Protein AF-A0A438GS67-F1 (afdb_monomer_lite)

Sequence (113 aa):
MGIQVDLCQTDPGPALQHLFRKWYLAQKLEIKLANKILVDAVQELALSVKAVVQRLCLCGEDGNGSFPIVMVGGVLEANKRWDIGKEVISCIHKNFPGARPIRPKVSIVHTEF

Secondary structure (DSSP, 8-state):
--------S----HHHHHHHHHHHHHHHHHHHHHHHHHHHHHHHHHHHHHHHHHHTTTT-TTS---EEEE--SGGGSPBTTB-HHHHHHHHHHTT-TTEEEE-----------

InterPro domains:
  IPR043129 ATPase, nucleotide binding domain [SSF53067] (32-107)
  IPR052519 Eukaryotic-type N-acetylglucosamine Kinase [PTHR43190] (33-107)

Organism: Vitis vinifera (NCBI:txid29760)

Foldseek 3Di:
DDPPDPPPPDDPPPVVVVVVVVVVVVVVVVVVVVVVVLLVVLLVVLVVVVVVCVVVVCCPPVLAHADEDEDDDPLCDDDPVDRSVVSSVVSNCVRHVNYHYDYDDDDPDPDDD

Structure (mmCIF, N/CA/C/O backbone):
data_AF-A0A438GS67-F1
#
_entry.id   AF-A0A438GS67-F1
#
loop_
_atom_site.group_PDB
_atom_site.id
_atom_site.type_symbol
_atom_site.label_atom_id
_atom_site.label_alt_id
_atom_site.label_comp_id
_atom_site.label_asym_id
_atom_site.label_entity_id
_atom_site.label_seq_id
_atom_site.pdbx_PDB_ins_code
_atom_site.Cartn_x
_atom_site.Cartn_y
_atom_site.Cartn_z
_atom_site.occupancy
_atom_site.B_iso_or_equiv
_atom_site.auth_seq_id
_atom_site.auth_comp_id
_atom_site.auth_asym_id
_atom_site.auth_atom_id
_atom_site.pdbx_PDB_model_num
ATOM 1 N N . MET A 1 1 ? 17.477 -24.416 -18.585 1.00 35.97 1 MET A N 1
ATOM 2 C CA . MET A 1 1 ? 18.518 -24.380 -19.633 1.00 35.97 1 MET A CA 1
ATOM 3 C C . MET A 1 1 ? 18.821 -22.925 -19.934 1.00 35.97 1 MET A C 1
ATOM 5 O O . MET A 1 1 ? 17.995 -22.258 -20.540 1.00 35.97 1 MET A O 1
ATOM 9 N N . GLY A 1 2 ? 19.922 -22.407 -19.389 1.00 38.59 2 GLY A N 1
ATOM 10 C CA . GLY A 1 2 ? 20.414 -21.070 -19.713 1.00 38.59 2 GLY A CA 1
ATOM 11 C C . GLY A 1 2 ? 21.236 -21.144 -20.992 1.00 38.59 2 GLY A C 1
ATOM 12 O O . GLY A 1 2 ? 22.029 -22.068 -21.150 1.00 38.59 2 GLY A O 1
ATOM 13 N N . ILE A 1 3 ? 21.022 -20.208 -21.911 1.00 42.91 3 ILE A N 1
ATOM 14 C CA . ILE A 1 3 ? 21.878 -20.074 -23.087 1.00 42.91 3 ILE A CA 1
ATOM 15 C C . ILE A 1 3 ? 23.147 -19.372 -22.610 1.00 42.91 3 ILE A C 1
ATOM 17 O O . ILE A 1 3 ? 23.153 -18.168 -22.364 1.00 42.91 3 ILE A O 1
ATOM 21 N N . GLN A 1 4 ? 24.204 -20.153 -22.416 1.00 46.50 4 GLN A N 1
ATOM 22 C CA . GLN A 1 4 ? 25.550 -19.644 -22.218 1.00 46.50 4 GLN A CA 1
ATOM 23 C C . GL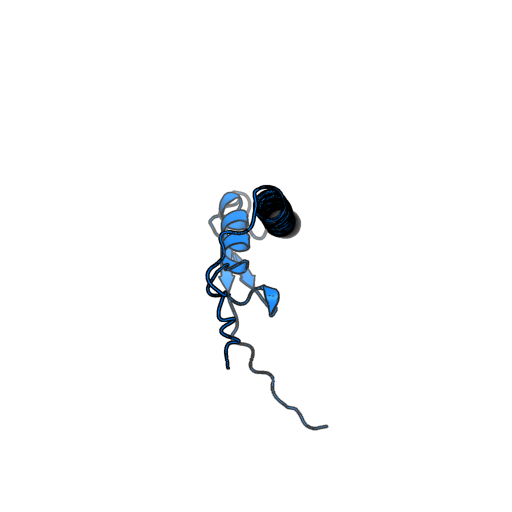N A 1 4 ? 26.086 -19.298 -23.606 1.00 46.50 4 GLN A C 1
ATOM 25 O O . GLN A 1 4 ? 26.447 -20.178 -24.382 1.00 46.50 4 GLN A O 1
ATOM 30 N N . VAL A 1 5 ? 26.025 -18.015 -23.957 1.00 52.16 5 VAL A N 1
ATOM 31 C CA . VAL A 1 5 ? 26.662 -17.507 -25.172 1.00 52.16 5 VAL A CA 1
ATOM 32 C C . VAL A 1 5 ? 28.150 -17.423 -24.858 1.00 52.16 5 VAL A C 1
ATOM 34 O O . VAL A 1 5 ? 28.564 -16.592 -24.051 1.00 52.16 5 VAL A O 1
ATOM 37 N N . ASP A 1 6 ? 28.930 -18.332 -25.432 1.00 49.72 6 ASP A N 1
ATOM 38 C CA . ASP A 1 6 ? 30.387 -18.292 -25.367 1.00 49.72 6 ASP A CA 1
ATOM 39 C C . ASP A 1 6 ? 30.849 -17.072 -26.181 1.00 49.72 6 ASP A C 1
ATOM 41 O O . ASP A 1 6 ? 30.799 -17.059 -27.414 1.00 49.72 6 ASP A O 1
ATOM 45 N N . LEU A 1 7 ? 31.156 -15.973 -25.489 1.00 54.84 7 LEU A N 1
ATOM 46 C CA . LEU A 1 7 ? 31.646 -14.747 -26.110 1.00 54.84 7 LEU A CA 1
ATOM 47 C C . LEU A 1 7 ? 33.082 -15.002 -26.564 1.00 54.84 7 LEU A C 1
ATOM 49 O O . LEU A 1 7 ? 34.021 -14.883 -25.777 1.00 54.84 7 LEU A O 1
ATOM 53 N N . CYS A 1 8 ? 33.240 -15.352 -27.844 1.00 48.03 8 CYS A N 1
ATOM 54 C CA . CYS A 1 8 ? 34.533 -15.374 -28.515 1.00 48.03 8 CYS A CA 1
ATOM 55 C C . CYS A 1 8 ? 35.343 -14.122 -28.155 1.00 48.03 8 CYS A C 1
ATOM 57 O O . CYS A 1 8 ? 34.876 -12.988 -28.275 1.00 48.03 8 CYS A O 1
ATOM 59 N N . GLN A 1 9 ? 36.571 -14.386 -27.719 1.00 57.34 9 GLN A N 1
ATOM 60 C CA . GLN A 1 9 ? 37.608 -13.473 -27.256 1.00 57.34 9 GLN A CA 1
ATOM 61 C C . GLN A 1 9 ? 37.980 -12.406 -28.299 1.00 57.34 9 GLN A C 1
ATOM 63 O O . GLN A 1 9 ? 39.029 -12.469 -28.935 1.00 57.34 9 GLN A O 1
ATOM 68 N N . THR A 1 10 ? 37.141 -11.389 -28.450 1.00 59.47 10 THR A N 1
ATOM 69 C CA . THR A 1 10 ? 37.500 -10.151 -29.146 1.00 59.47 10 THR A CA 1
ATOM 70 C C . THR A 1 10 ? 36.826 -9.003 -28.427 1.00 59.47 10 THR A C 1
ATOM 72 O O . THR A 1 10 ? 35.602 -8.973 -28.314 1.00 59.47 10 THR A O 1
ATOM 75 N N . ASP A 1 11 ? 37.641 -8.085 -27.909 1.00 63.81 11 ASP A N 1
ATOM 76 C CA . ASP A 1 11 ? 37.170 -6.864 -27.269 1.00 63.81 11 ASP A CA 1
ATOM 77 C C . ASP A 1 11 ? 36.289 -6.115 -28.285 1.00 63.81 11 ASP A C 1
ATOM 79 O O . ASP A 1 11 ? 36.777 -5.773 -29.372 1.00 63.81 11 ASP A O 1
ATOM 83 N N . PRO A 1 12 ? 34.976 -5.944 -28.035 1.00 66.62 12 PRO A N 1
ATOM 84 C CA . PRO A 1 12 ? 34.112 -5.260 -28.980 1.00 66.62 12 PRO A CA 1
ATOM 85 C C . PRO A 1 12 ? 34.695 -3.870 -29.222 1.00 66.62 12 PRO A C 1
ATOM 87 O O . PRO A 1 12 ? 34.941 -3.126 -28.277 1.00 66.62 12 PRO A O 1
ATOM 90 N N . GLY A 1 13 ? 34.942 -3.517 -30.486 1.00 79.75 13 GLY A N 1
ATOM 91 C CA . GLY A 1 13 ? 35.516 -2.215 -30.819 1.00 79.75 13 GLY A CA 1
ATOM 92 C C . GLY A 1 13 ? 34.695 -1.055 -30.221 1.00 79.75 13 GLY A C 1
ATOM 93 O O . GLY A 1 13 ? 33.508 -1.229 -29.917 1.00 79.75 13 GLY A O 1
ATOM 94 N N . PRO A 1 14 ? 35.270 0.156 -30.096 1.00 82.88 14 PRO A N 1
ATOM 95 C CA . PRO A 1 14 ? 34.659 1.280 -29.372 1.00 82.88 14 PRO A CA 1
ATOM 96 C C . PRO A 1 14 ? 33.211 1.597 -29.790 1.00 82.88 14 PRO A C 1
ATOM 98 O O . PRO A 1 14 ? 32.384 2.001 -28.973 1.00 82.88 14 PRO A O 1
ATOM 101 N N . ALA A 1 15 ? 32.880 1.365 -31.065 1.00 82.50 15 ALA A N 1
ATOM 102 C CA . ALA A 1 15 ? 31.537 1.542 -31.608 1.00 82.50 15 ALA A CA 1
ATOM 103 C C . ALA A 1 15 ? 30.507 0.550 -31.028 1.00 82.50 15 ALA A C 1
ATOM 105 O O . ALA A 1 15 ? 29.399 0.956 -30.675 1.00 82.50 15 ALA A O 1
ATOM 106 N N . LEU A 1 16 ? 30.865 -0.730 -30.883 1.00 81.31 16 LEU A N 1
ATOM 107 C 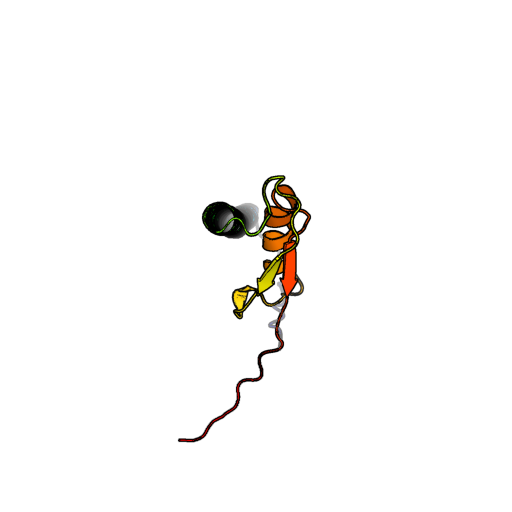CA . LEU A 1 16 ? 29.996 -1.755 -30.294 1.00 81.31 16 LEU A CA 1
ATOM 108 C C . LEU A 1 16 ? 29.810 -1.517 -28.793 1.00 81.31 16 LEU A C 1
ATOM 110 O O . LEU A 1 16 ? 28.680 -1.571 -28.310 1.00 81.31 16 LEU A O 1
ATOM 114 N N . GLN A 1 17 ? 30.876 -1.159 -28.068 1.00 82.25 17 GLN A N 1
ATOM 115 C CA . GLN A 1 17 ? 30.774 -0.793 -26.648 1.00 82.25 17 GLN A CA 1
ATOM 116 C C . GLN A 1 17 ? 29.834 0.402 -26.429 1.00 82.25 17 GLN A C 1
ATOM 118 O O . GLN A 1 17 ? 29.011 0.395 -25.509 1.00 82.25 17 GLN A O 1
ATOM 123 N N . HIS A 1 18 ? 29.899 1.412 -27.302 1.00 86.31 18 HIS A N 1
ATOM 124 C CA . HIS A 1 18 ? 29.004 2.571 -27.247 1.00 86.31 18 HIS A CA 1
ATOM 125 C C . HIS A 1 18 ? 27.537 2.196 -27.474 1.00 86.31 18 HIS A C 1
ATOM 127 O O . HIS A 1 18 ? 26.657 2.677 -26.755 1.00 86.31 18 HIS A O 1
ATOM 133 N N . LEU A 1 19 ? 27.262 1.314 -28.439 1.00 89.62 19 LEU A N 1
ATOM 134 C CA . LEU A 1 19 ? 25.910 0.822 -28.711 1.00 89.62 19 LEU A CA 1
ATOM 135 C C . LEU A 1 19 ? 25.361 -0.012 -27.548 1.00 89.62 19 LEU A C 1
ATOM 137 O O . LEU A 1 19 ? 24.238 0.241 -27.111 1.00 89.62 19 LEU A O 1
ATOM 141 N N . PHE A 1 20 ? 26.159 -0.920 -26.980 1.00 88.56 20 PHE A N 1
ATOM 142 C CA . PHE A 1 20 ? 25.770 -1.678 -25.785 1.00 88.56 20 PHE A CA 1
ATOM 143 C C . PHE A 1 20 ? 25.476 -0.762 -24.599 1.00 88.56 20 PHE A C 1
ATOM 145 O O . PHE A 1 20 ? 24.461 -0.931 -23.921 1.00 88.56 20 PHE A O 1
ATOM 152 N N . ARG A 1 21 ? 26.315 0.255 -24.371 1.00 88.81 21 ARG A N 1
ATOM 153 C CA . ARG A 1 21 ? 26.094 1.233 -23.301 1.00 88.81 21 ARG A CA 1
ATOM 154 C C . ARG A 1 21 ? 24.804 2.020 -23.516 1.00 88.81 21 ARG A C 1
ATOM 156 O O . ARG A 1 21 ? 24.047 2.200 -22.565 1.00 88.81 21 ARG A O 1
ATOM 163 N N . LYS A 1 22 ? 24.527 2.466 -24.745 1.00 91.62 22 LYS A N 1
ATOM 164 C CA . LYS A 1 22 ? 23.265 3.141 -25.086 1.00 91.62 22 LYS A CA 1
ATOM 165 C C . LYS A 1 22 ? 22.055 2.236 -24.863 1.00 91.62 22 LYS A C 1
ATOM 167 O O . LYS A 1 22 ? 21.099 2.674 -24.229 1.00 91.62 22 LYS A O 1
ATOM 172 N N . TRP A 1 23 ? 22.112 0.990 -25.326 1.00 90.50 23 TRP A N 1
ATOM 173 C CA . TRP A 1 23 ? 21.032 0.019 -25.155 1.00 90.50 23 TRP A CA 1
ATOM 174 C C . TRP A 1 23 ? 20.768 -0.288 -23.673 1.00 90.50 23 TRP A C 1
ATOM 176 O O . TRP A 1 23 ? 19.632 -0.193 -23.216 1.00 90.50 23 TRP A O 1
ATOM 186 N N . TYR A 1 24 ? 21.821 -0.532 -22.888 1.00 88.81 24 TYR A N 1
ATOM 187 C CA . TYR A 1 24 ? 21.712 -0.759 -21.445 1.00 88.81 24 TYR A CA 1
ATOM 188 C C . TYR A 1 24 ? 21.115 0.450 -20.711 1.00 88.81 24 TYR A C 1
ATOM 190 O O . TYR A 1 24 ? 20.272 0.296 -19.827 1.00 88.81 24 TYR A O 1
ATOM 198 N N . LEU A 1 25 ? 21.529 1.669 -21.072 1.00 89.88 25 LEU A N 1
ATOM 199 C CA . LEU A 1 25 ? 20.972 2.893 -20.492 1.00 89.88 25 LEU A CA 1
ATOM 200 C C . LEU A 1 25 ? 19.491 3.075 -20.843 1.00 89.88 25 LEU A C 1
ATOM 202 O O . LEU A 1 25 ? 18.723 3.466 -19.964 1.00 89.88 25 LEU A O 1
ATOM 206 N N . ALA A 1 26 ? 19.091 2.766 -22.079 1.00 86.12 26 ALA A N 1
ATOM 207 C CA . ALA A 1 26 ? 17.694 2.805 -22.505 1.00 86.12 26 ALA A CA 1
ATOM 208 C C . ALA A 1 26 ? 16.844 1.791 -21.720 1.00 86.12 26 ALA A C 1
ATOM 210 O O . ALA A 1 26 ? 15.859 2.176 -21.096 1.00 86.12 26 ALA A O 1
ATOM 211 N N . GLN A 1 27 ? 17.292 0.538 -21.615 1.00 87.38 27 GLN A N 1
ATOM 212 C CA . GLN A 1 27 ? 16.613 -0.490 -20.818 1.00 87.38 27 GLN A CA 1
ATOM 213 C C . GLN A 1 27 ? 16.518 -0.096 -19.332 1.00 87.38 27 GLN A C 1
ATOM 215 O O . GLN A 1 27 ? 15.492 -0.273 -18.672 1.00 87.38 27 GLN A O 1
ATOM 220 N N . LYS A 1 28 ? 17.585 0.494 -18.779 1.00 87.88 28 LYS A N 1
ATOM 221 C CA . LYS A 1 28 ? 17.593 0.985 -17.395 1.00 87.88 28 LYS A CA 1
ATOM 222 C C . LYS A 1 28 ? 16.619 2.148 -17.186 1.00 87.88 28 LYS A C 1
ATOM 224 O O . LYS A 1 28 ? 16.098 2.300 -16.080 1.00 87.88 28 LYS A O 1
ATOM 229 N N . LEU A 1 29 ? 16.384 2.973 -18.205 1.00 90.44 29 LEU A N 1
ATOM 230 C CA . LEU A 1 29 ? 15.403 4.055 -18.157 1.00 90.44 29 LEU A CA 1
ATOM 231 C C . LEU A 1 29 ? 13.969 3.511 -18.118 1.00 90.44 29 LEU A C 1
ATOM 233 O O . LEU A 1 29 ? 13.178 3.988 -17.306 1.00 90.44 29 LEU A O 1
ATOM 237 N N . GLU A 1 30 ? 13.657 2.482 -18.908 1.00 86.81 30 GLU A N 1
ATOM 238 C CA . GLU A 1 30 ? 12.332 1.841 -18.913 1.00 86.81 30 GLU A CA 1
ATOM 239 C C . GLU A 1 30 ? 11.971 1.265 -17.539 1.00 86.81 30 GLU A C 1
ATOM 241 O O . GLU A 1 30 ? 10.886 1.523 -17.019 1.00 86.81 30 GLU A O 1
ATOM 246 N N . ILE A 1 31 ? 12.914 0.573 -16.891 1.00 86.88 31 ILE A N 1
ATOM 247 C CA . ILE A 1 31 ? 12.712 0.028 -15.538 1.00 86.88 31 ILE A CA 1
ATOM 248 C C . ILE A 1 31 ? 12.437 1.152 -14.528 1.00 86.88 31 ILE A C 1
ATOM 250 O O . ILE A 1 31 ? 11.571 1.020 -13.663 1.00 86.88 31 ILE A O 1
ATOM 254 N N . LYS A 1 32 ? 13.155 2.278 -14.630 1.00 88.81 32 LYS A N 1
ATOM 255 C CA . LYS A 1 32 ? 12.921 3.437 -13.754 1.00 88.81 32 LYS A CA 1
ATOM 256 C C . LYS A 1 32 ? 11.531 4.032 -13.961 1.00 88.81 32 LYS A C 1
ATOM 258 O O . LYS A 1 32 ? 10.891 4.395 -12.976 1.00 88.81 32 LYS A O 1
ATOM 263 N N . LEU A 1 33 ? 11.076 4.132 -15.209 1.00 93.25 33 LEU A N 1
ATOM 264 C CA . LEU A 1 33 ? 9.750 4.653 -15.527 1.00 93.25 33 LEU A CA 1
ATOM 265 C C . LEU A 1 33 ? 8.649 3.735 -14.986 1.00 93.25 33 LEU A C 1
ATOM 267 O O . LEU A 1 33 ? 7.732 4.219 -14.330 1.00 93.25 33 LEU A O 1
ATOM 271 N N . ALA A 1 34 ? 8.781 2.422 -15.180 1.00 88.94 34 ALA A N 1
ATOM 272 C CA . ALA A 1 34 ? 7.841 1.443 -14.640 1.00 88.94 34 ALA A CA 1
ATOM 273 C C . ALA A 1 34 ? 7.751 1.518 -13.106 1.00 88.94 34 ALA A C 1
ATOM 275 O O . ALA A 1 34 ? 6.655 1.543 -12.550 1.00 88.94 34 ALA A O 1
ATOM 276 N N . ASN A 1 35 ? 8.893 1.640 -12.419 1.00 87.12 35 ASN A N 1
ATOM 277 C CA . ASN A 1 35 ? 8.914 1.821 -10.965 1.00 87.12 35 ASN A CA 1
ATOM 278 C C . ASN A 1 35 ? 8.220 3.117 -10.536 1.00 87.12 35 ASN A C 1
ATOM 280 O O . ASN A 1 35 ? 7.517 3.122 -9.530 1.00 87.12 35 ASN A O 1
ATOM 284 N N . LYS A 1 36 ? 8.398 4.207 -11.291 1.00 91.75 36 LYS A N 1
ATOM 285 C CA . LYS A 1 36 ? 7.716 5.472 -11.008 1.00 91.75 36 LYS A CA 1
ATOM 286 C C . LYS A 1 36 ? 6.199 5.324 -11.137 1.00 91.75 36 LYS A C 1
ATOM 288 O O . LYS A 1 36 ? 5.494 5.670 -10.202 1.00 91.75 36 LYS A O 1
ATOM 293 N N . ILE A 1 37 ? 5.721 4.734 -12.234 1.00 91.94 37 ILE A N 1
ATOM 294 C CA . ILE A 1 37 ? 4.289 4.469 -12.452 1.00 91.94 37 ILE A CA 1
ATOM 295 C C . ILE A 1 37 ? 3.715 3.631 -11.305 1.00 91.94 37 ILE A C 1
ATOM 297 O O . ILE A 1 37 ? 2.634 3.921 -10.803 1.00 91.94 37 ILE A O 1
ATOM 301 N N . LEU A 1 38 ? 4.452 2.610 -10.859 1.00 88.44 38 LEU A N 1
ATOM 302 C CA . LEU A 1 38 ? 4.029 1.767 -9.746 1.00 88.44 38 LEU A CA 1
ATOM 303 C C . LEU A 1 38 ? 3.914 2.553 -8.430 1.00 88.44 38 LEU A C 1
ATOM 305 O O . LEU A 1 38 ? 2.946 2.370 -7.696 1.00 88.44 38 LEU A O 1
ATOM 309 N N . VAL A 1 39 ? 4.883 3.422 -8.130 1.00 89.94 39 VAL A N 1
ATOM 310 C CA . VAL A 1 39 ? 4.857 4.280 -6.934 1.00 89.94 39 VAL A CA 1
ATOM 311 C C . VAL A 1 39 ? 3.698 5.272 -6.997 1.00 89.94 39 VAL A C 1
ATOM 313 O O . VAL A 1 39 ? 2.978 5.415 -6.008 1.00 89.94 39 VAL A O 1
ATOM 316 N N . ASP A 1 40 ? 3.490 5.910 -8.147 1.00 94.12 40 ASP A N 1
ATOM 317 C CA . ASP A 1 40 ? 2.402 6.868 -8.355 1.00 94.12 40 ASP A CA 1
ATOM 318 C C . ASP A 1 40 ? 1.039 6.171 -8.159 1.00 94.12 40 ASP A C 1
ATOM 320 O O . ASP A 1 40 ? 0.206 6.640 -7.382 1.00 94.12 40 ASP A O 1
ATOM 324 N N . ALA A 1 41 ? 0.858 4.970 -8.722 1.00 92.56 41 ALA A N 1
ATOM 325 C CA . ALA A 1 41 ? -0.353 4.167 -8.536 1.00 92.56 41 ALA A CA 1
ATOM 326 C C . ALA A 1 41 ? -0.614 3.795 -7.062 1.00 92.56 41 ALA A C 1
ATOM 328 O O . ALA A 1 41 ? -1.756 3.818 -6.598 1.00 92.56 41 ALA A O 1
ATOM 329 N N . VAL A 1 42 ? 0.433 3.475 -6.292 1.00 92.38 42 VAL A N 1
ATOM 330 C CA . VAL A 1 42 ? 0.301 3.207 -4.848 1.00 92.38 42 VAL A CA 1
ATOM 331 C C . VAL A 1 42 ? -0.151 4.457 -4.088 1.00 92.38 42 VAL A C 1
ATOM 333 O O . VAL A 1 42 ? -0.978 4.358 -3.175 1.00 92.38 42 VAL A O 1
ATOM 336 N N . GLN A 1 43 ? 0.365 5.631 -4.452 1.00 94.19 43 GLN A N 1
ATOM 337 C CA . GLN A 1 43 ? -0.036 6.895 -3.833 1.00 94.19 43 GLN A CA 1
ATOM 338 C C . GLN A 1 43 ? -1.497 7.237 -4.148 1.00 94.19 43 GLN A C 1
ATOM 340 O O . GLN A 1 43 ? -2.252 7.571 -3.232 1.00 94.19 43 GLN A O 1
ATOM 345 N N . GLU A 1 44 ? -1.921 7.089 -5.403 1.00 95.69 44 GLU A N 1
ATOM 346 C CA . GLU A 1 44 ? -3.312 7.309 -5.823 1.00 95.69 44 GLU A CA 1
ATOM 347 C C . GLU A 1 44 ? -4.289 6.357 -5.119 1.00 95.69 44 GLU A C 1
ATOM 349 O O . GLU A 1 44 ? -5.355 6.774 -4.645 1.00 95.69 44 GLU A O 1
ATOM 354 N N . LEU A 1 45 ? -3.908 5.086 -4.961 1.00 93.44 45 LEU A N 1
ATOM 355 C CA . LEU A 1 45 ? -4.697 4.120 -4.201 1.00 93.44 45 LEU A CA 1
ATOM 356 C C . LEU A 1 45 ? -4.824 4.532 -2.727 1.00 93.44 45 LEU A C 1
ATOM 358 O O . LEU A 1 45 ? -5.920 4.491 -2.168 1.00 93.44 45 LEU A O 1
ATOM 362 N N . ALA A 1 46 ? -3.734 4.972 -2.093 1.00 93.31 46 ALA A N 1
ATOM 363 C CA . ALA A 1 46 ? -3.767 5.427 -0.704 1.00 93.31 46 ALA A CA 1
ATOM 364 C C . ALA A 1 46 ? -4.655 6.673 -0.515 1.00 93.31 46 ALA A C 1
ATOM 366 O O . ALA A 1 46 ? -5.381 6.765 0.479 1.00 93.31 46 ALA A O 1
ATOM 367 N N . LEU A 1 47 ? -4.652 7.604 -1.476 1.00 95.62 47 LEU A N 1
ATOM 368 C CA . LEU A 1 47 ? -5.565 8.753 -1.485 1.00 95.62 47 LEU A CA 1
ATOM 369 C C . LEU A 1 47 ? -7.029 8.318 -1.631 1.00 95.62 47 LEU A C 1
ATOM 371 O O . LEU A 1 47 ? -7.899 8.837 -0.930 1.00 95.62 47 LEU A O 1
ATOM 375 N N . SER A 1 48 ? -7.293 7.321 -2.475 1.00 96.50 48 SER A N 1
ATOM 376 C CA . SER A 1 48 ? -8.633 6.744 -2.635 1.00 96.50 48 SER A CA 1
ATOM 377 C C . SER A 1 48 ? -9.130 6.109 -1.331 1.00 96.50 48 SER A C 1
ATOM 379 O O . SER A 1 48 ? -10.252 6.372 -0.896 1.00 96.50 48 SER A O 1
ATOM 381 N N . VAL A 1 49 ? -8.274 5.345 -0.642 1.00 94.75 49 VAL A N 1
ATOM 382 C CA . VAL A 1 49 ? -8.584 4.783 0.685 1.00 94.75 49 VAL A CA 1
ATOM 383 C C . VAL A 1 49 ? -8.856 5.892 1.700 1.00 94.75 49 VAL A C 1
ATOM 385 O O . VAL A 1 49 ? -9.834 5.812 2.442 1.00 94.75 49 VAL A O 1
ATOM 388 N N . LYS A 1 50 ? -8.039 6.953 1.711 1.00 94.19 50 LYS A N 1
ATOM 389 C CA . LYS A 1 50 ? -8.231 8.109 2.597 1.00 94.19 50 LYS A CA 1
ATOM 390 C C . LYS A 1 50 ? -9.607 8.740 2.431 1.00 94.19 50 LYS A C 1
ATOM 392 O O . LYS A 1 50 ? -10.278 8.972 3.435 1.00 94.19 50 LYS A O 1
ATOM 397 N N . ALA A 1 51 ? -10.039 8.960 1.193 1.00 96.06 51 ALA A N 1
ATOM 398 C CA . ALA A 1 51 ? -11.353 9.526 0.915 1.00 96.06 51 ALA A CA 1
ATOM 399 C C . ALA A 1 51 ? -12.484 8.653 1.486 1.00 96.06 51 ALA A C 1
ATOM 401 O O . ALA A 1 51 ? -13.392 9.173 2.132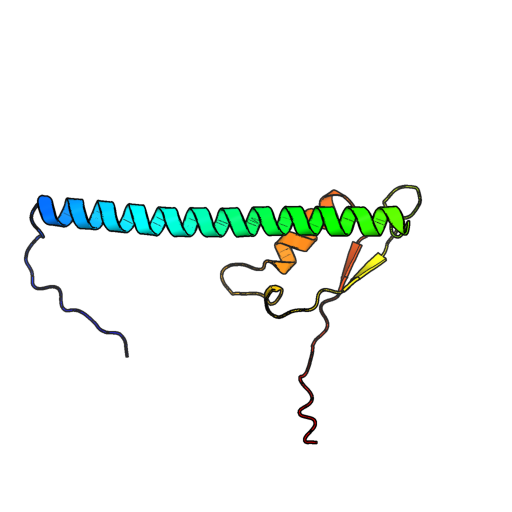 1.00 96.06 51 ALA A O 1
ATOM 402 N N . VAL A 1 52 ? -12.409 7.328 1.314 1.00 96.38 52 VAL A N 1
ATOM 403 C CA . VAL A 1 52 ? -13.416 6.387 1.839 1.00 96.38 52 VAL A CA 1
ATOM 404 C C . VAL A 1 52 ? -13.428 6.369 3.369 1.00 96.38 52 VAL A C 1
ATOM 406 O O . VAL A 1 52 ? -14.494 6.492 3.972 1.00 96.38 52 VAL A O 1
ATOM 409 N N . VAL A 1 53 ? -12.256 6.262 4.000 1.00 95.44 53 VAL A N 1
ATOM 410 C CA . VAL A 1 53 ? -12.112 6.237 5.467 1.00 95.44 53 VAL A CA 1
ATOM 411 C C . VAL A 1 53 ? -12.701 7.494 6.097 1.00 95.44 53 VAL A C 1
ATOM 413 O O . VAL A 1 53 ? -13.456 7.392 7.062 1.00 95.44 53 VAL A O 1
ATOM 416 N N . GLN A 1 54 ? -12.408 8.664 5.524 1.00 93.12 54 GLN A N 1
ATOM 417 C CA . GLN A 1 54 ? -12.949 9.939 5.992 1.00 93.12 54 GLN A CA 1
ATOM 418 C C . GLN A 1 54 ? -14.455 10.040 5.742 1.00 93.12 54 GLN A C 1
ATOM 420 O O . GLN A 1 54 ? -15.199 10.438 6.632 1.00 93.12 54 GLN A O 1
ATOM 425 N N . ARG A 1 55 ? -14.930 9.638 4.556 1.00 95.12 55 ARG A N 1
ATOM 426 C CA . ARG A 1 55 ? -16.353 9.723 4.195 1.00 95.12 55 ARG A CA 1
ATOM 427 C C . ARG A 1 55 ? -17.249 8.858 5.082 1.00 95.12 55 ARG A C 1
ATOM 429 O O . ARG A 1 55 ? -18.411 9.219 5.286 1.00 95.12 55 ARG A O 1
ATOM 436 N N . LEU A 1 56 ? -16.718 7.728 5.543 1.00 95.00 56 LEU A N 1
ATOM 437 C CA . LEU A 1 56 ? -17.391 6.757 6.405 1.00 95.00 56 LEU A CA 1
ATOM 438 C C . LEU A 1 56 ? -17.030 6.919 7.893 1.00 95.00 56 LEU A C 1
ATOM 440 O O . LEU A 1 56 ? -17.492 6.126 8.707 1.00 95.00 56 LEU A O 1
ATOM 444 N N . CYS A 1 57 ? -16.205 7.910 8.248 1.00 93.50 57 CYS A N 1
ATOM 445 C CA . CYS A 1 57 ? -15.713 8.148 9.609 1.00 93.50 57 CYS A CA 1
ATOM 446 C C . CYS A 1 57 ? -15.094 6.904 10.286 1.00 93.50 57 CYS A C 1
ATOM 448 O O . CYS A 1 57 ? -15.199 6.733 11.500 1.00 93.50 57 CYS A O 1
ATOM 450 N N . LEU A 1 58 ? -14.423 6.030 9.521 1.00 94.38 58 LEU A N 1
ATOM 451 C CA . LEU A 1 58 ? -13.867 4.768 10.045 1.00 94.38 58 LEU A CA 1
ATOM 452 C C . LEU A 1 58 ? -12.701 4.986 11.019 1.00 94.38 58 LEU A C 1
ATOM 454 O O . LEU A 1 58 ? -12.422 4.134 11.857 1.00 94.38 58 LEU A O 1
ATOM 458 N N . CYS A 1 59 ? -12.013 6.121 10.908 1.00 92.38 59 CYS A N 1
ATOM 459 C CA . CYS A 1 59 ? -10.887 6.491 11.761 1.00 92.38 59 CYS A CA 1
ATOM 460 C C . CYS A 1 59 ? -11.298 7.273 13.020 1.00 92.38 59 CYS A C 1
ATOM 462 O O . CYS A 1 59 ? -10.424 7.804 13.696 1.00 92.38 59 CYS A O 1
ATOM 464 N N . GLY A 1 60 ? -12.593 7.377 13.336 1.00 90.00 60 GLY A N 1
ATOM 465 C CA . GLY A 1 60 ? -13.070 8.215 14.441 1.00 90.00 60 GLY A CA 1
ATOM 466 C C . GLY A 1 60 ? -12.869 9.716 14.197 1.00 90.00 60 GLY A C 1
ATOM 467 O O . GLY A 1 60 ? -12.350 10.133 13.160 1.00 90.00 60 GLY A O 1
ATOM 468 N N . GLU A 1 61 ? -13.306 10.530 15.157 1.00 86.06 61 GLU A N 1
ATOM 469 C CA . GLU A 1 61 ? -13.260 11.999 15.069 1.00 86.06 61 GLU A CA 1
ATOM 470 C C . GLU A 1 61 ? -11.829 12.556 15.106 1.00 86.06 61 GLU A C 1
ATOM 472 O O . GLU A 1 61 ? -11.542 13.570 14.473 1.00 86.06 61 GLU A O 1
ATOM 477 N N . ASP A 1 62 ? -10.921 11.875 15.810 1.00 86.31 62 ASP A N 1
ATOM 478 C CA . ASP A 1 62 ? -9.520 12.270 15.987 1.00 86.31 62 ASP A CA 1
ATOM 479 C C . ASP A 1 62 ? -8.566 11.654 14.944 1.00 86.31 62 ASP A C 1
ATOM 481 O O 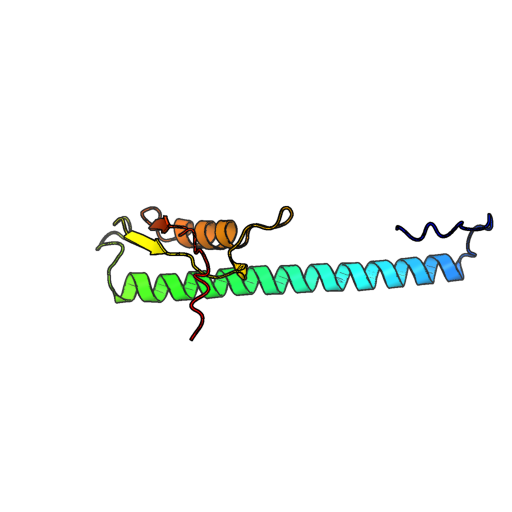. ASP A 1 62 ? -7.375 11.968 14.928 1.00 86.31 62 ASP A O 1
ATOM 485 N N . GLY A 1 63 ? -9.071 10.778 14.067 1.00 84.38 63 GLY A N 1
ATOM 486 C CA . GLY A 1 63 ? -8.284 10.087 13.043 1.00 84.38 63 GLY A CA 1
ATOM 487 C C . GLY A 1 63 ? -7.474 8.881 13.538 1.00 84.38 63 GLY A C 1
ATOM 488 O O . GLY A 1 63 ? -6.821 8.221 12.722 1.00 84.38 63 GLY A O 1
ATOM 489 N N . ASN A 1 64 ? -7.526 8.553 14.833 1.00 87.94 64 ASN A N 1
ATOM 490 C CA . ASN A 1 64 ? -6.764 7.452 15.438 1.00 87.94 64 ASN A CA 1
ATOM 491 C C . ASN A 1 64 ? -7.587 6.181 15.671 1.00 87.94 64 ASN A C 1
ATOM 493 O O . ASN A 1 64 ? -7.046 5.160 16.111 1.00 87.94 64 ASN A O 1
ATOM 497 N N . GLY A 1 65 ? -8.880 6.219 15.358 1.00 93.06 65 GLY A N 1
ATOM 498 C CA . GLY A 1 65 ? -9.774 5.075 15.423 1.00 93.06 65 GLY A CA 1
ATOM 499 C C . GLY A 1 65 ? -9.225 3.882 14.644 1.00 93.06 65 GLY A C 1
ATOM 500 O O . GLY A 1 65 ? -8.644 4.013 13.563 1.00 93.06 65 GLY A O 1
ATOM 501 N N . SER A 1 66 ? -9.397 2.694 15.219 1.00 95.19 66 SER A N 1
ATOM 502 C CA . SER A 1 66 ? -8.922 1.466 14.599 1.00 95.19 66 SER A CA 1
ATOM 503 C C . SER A 1 66 ? -9.972 0.878 13.668 1.00 95.19 66 SER A C 1
ATOM 505 O O . SER A 1 66 ? -11.128 0.724 14.050 1.00 95.19 66 SER A O 1
ATOM 507 N N . PHE A 1 67 ? -9.551 0.495 12.465 1.00 95.12 67 PHE A N 1
ATOM 508 C CA . PHE A 1 67 ? -10.430 -0.107 11.467 1.00 95.12 67 PHE A CA 1
ATOM 509 C C . PHE A 1 67 ? -9.678 -1.135 10.614 1.00 95.12 67 PHE A C 1
ATOM 511 O O . PHE A 1 67 ? -8.468 -0.996 10.399 1.00 95.12 67 PHE A O 1
ATOM 518 N N . PRO A 1 68 ? -10.360 -2.185 10.127 1.00 94.69 68 PRO A N 1
ATOM 519 C CA . PRO A 1 68 ? -9.746 -3.176 9.257 1.00 94.69 68 PRO A CA 1
ATOM 520 C C . PRO A 1 68 ? -9.599 -2.654 7.822 1.00 94.69 68 PRO A C 1
ATOM 522 O O . PRO A 1 68 ? -10.486 -1.987 7.295 1.00 94.69 68 PRO A O 1
ATOM 525 N N . ILE A 1 69 ? -8.504 -3.030 7.161 1.00 93.38 69 ILE A N 1
ATOM 526 C CA . ILE A 1 69 ? -8.313 -2.870 5.715 1.00 93.38 69 ILE A CA 1
ATOM 527 C C . ILE A 1 69 ? -8.047 -4.244 5.128 1.00 93.38 69 ILE A C 1
ATOM 529 O O . ILE A 1 69 ? -6.997 -4.839 5.369 1.00 93.38 69 ILE A O 1
ATOM 533 N N . VAL A 1 70 ? -8.998 -4.747 4.350 1.00 91.50 70 VAL A N 1
ATOM 534 C CA . VAL A 1 70 ? -8.868 -6.049 3.700 1.00 91.50 70 VAL A CA 1
ATOM 535 C C . VAL A 1 70 ? -8.180 -5.864 2.351 1.00 91.50 70 VAL A C 1
ATOM 537 O O . VAL A 1 70 ? -8.683 -5.163 1.478 1.00 91.50 70 VAL A O 1
ATOM 540 N N . MET A 1 71 ? -7.018 -6.490 2.186 1.00 88.38 71 MET A N 1
ATOM 541 C CA . MET A 1 71 ? -6.249 -6.480 0.943 1.00 88.38 71 MET A CA 1
ATOM 542 C C . MET A 1 71 ? -6.479 -7.786 0.187 1.00 88.38 71 MET A C 1
ATOM 544 O O . MET A 1 71 ? -6.074 -8.848 0.659 1.00 88.38 71 MET A O 1
ATOM 548 N N . VAL A 1 72 ? -7.109 -7.701 -0.985 1.00 85.00 72 VAL A N 1
ATOM 549 C CA . VAL A 1 72 ? -7.388 -8.843 -1.867 1.00 85.00 72 VAL A CA 1
ATOM 550 C C . VAL A 1 72 ? -6.903 -8.518 -3.277 1.00 85.00 72 VAL A C 1
ATOM 552 O O . VAL A 1 72 ? -7.078 -7.396 -3.746 1.00 85.00 72 VAL A O 1
ATOM 555 N N . GLY A 1 73 ? -6.311 -9.501 -3.953 1.00 80.31 73 GLY A N 1
ATOM 556 C CA . GLY A 1 73 ? -5.905 -9.405 -5.355 1.00 80.31 73 GLY A CA 1
ATOM 557 C C . GLY A 1 73 ? -4.458 -9.833 -5.575 1.00 80.31 73 GLY A C 1
ATOM 558 O O . GLY A 1 73 ? -3.580 -9.489 -4.788 1.00 80.31 73 GLY A O 1
ATOM 559 N N . GLY A 1 74 ? -4.212 -10.543 -6.681 1.00 76.44 74 GLY A N 1
ATOM 560 C CA . GLY A 1 74 ? -2.904 -11.134 -6.993 1.00 76.44 74 GLY A CA 1
ATOM 561 C C . GLY A 1 74 ? -1.766 -10.117 -7.115 1.00 76.44 74 GLY A C 1
ATOM 562 O O . GLY A 1 74 ? -0.621 -10.429 -6.823 1.00 76.44 74 GLY A O 1
ATOM 563 N N . VAL A 1 75 ? -2.071 -8.866 -7.476 1.00 74.31 75 VAL A N 1
ATOM 564 C CA . VAL A 1 75 ? -1.071 -7.785 -7.519 1.00 74.31 75 VAL A CA 1
ATOM 565 C C . VAL A 1 75 ? -0.539 -7.463 -6.121 1.00 74.31 75 VAL A C 1
ATOM 567 O O . VAL A 1 75 ? 0.638 -7.158 -5.990 1.00 74.31 75 VAL A O 1
ATOM 570 N N . LEU A 1 76 ? -1.369 -7.573 -5.077 1.00 70.94 76 LEU A N 1
ATOM 571 C CA . LEU A 1 76 ? -0.992 -7.313 -3.681 1.00 70.94 76 LEU A CA 1
ATOM 572 C C . LEU A 1 76 ? -0.227 -8.482 -3.038 1.00 70.94 76 LEU A C 1
ATOM 574 O O . LEU A 1 76 ? 0.189 -8.377 -1.880 1.00 70.94 76 LEU A O 1
ATOM 578 N N . GLU A 1 77 ? -0.046 -9.586 -3.764 1.00 70.81 77 GLU A N 1
ATOM 579 C CA . GLU A 1 77 ? 0.783 -10.703 -3.329 1.00 70.81 77 GLU A CA 1
ATOM 580 C C . GLU A 1 77 ? 2.267 -10.325 -3.411 1.00 70.81 77 GLU A C 1
ATOM 582 O O . GLU A 1 77 ? 2.733 -9.672 -4.345 1.00 70.81 77 GLU A O 1
ATOM 587 N N . ALA A 1 78 ? 3.034 -10.707 -2.391 1.00 64.25 78 ALA A N 1
ATOM 588 C CA . ALA A 1 78 ? 4.428 -10.303 -2.284 1.00 64.25 78 ALA A CA 1
ATOM 589 C C . ALA A 1 78 ? 5.296 -10.985 -3.358 1.00 64.25 78 ALA A C 1
ATOM 591 O O . ALA A 1 78 ? 5.405 -12.211 -3.407 1.00 64.25 78 ALA A O 1
ATOM 592 N N . ASN A 1 79 ? 6.005 -10.189 -4.160 1.00 64.50 79 ASN A N 1
ATOM 593 C CA . ASN A 1 79 ? 7.144 -10.648 -4.954 1.00 64.50 79 ASN A CA 1
ATOM 594 C C . ASN A 1 79 ? 8.431 -10.496 -4.118 1.00 64.50 79 ASN A C 1
ATOM 596 O O . ASN A 1 79 ? 8.594 -9.517 -3.392 1.00 64.50 79 ASN A O 1
ATOM 600 N N . LYS A 1 80 ? 9.395 -11.418 -4.268 1.00 62.41 80 LYS A N 1
ATOM 601 C CA . LYS A 1 80 ? 10.731 -11.356 -3.634 1.00 62.41 80 LYS A CA 1
ATOM 602 C C . LYS A 1 80 ? 11.477 -10.022 -3.836 1.00 62.41 80 LYS A C 1
ATOM 604 O O . LYS A 1 80 ? 12.367 -9.722 -3.048 1.00 62.41 80 LYS A O 1
ATOM 609 N N . ARG A 1 81 ? 11.168 -9.247 -4.884 1.00 67.50 81 ARG A N 1
ATOM 610 C CA . ARG A 1 81 ? 11.791 -7.938 -5.171 1.00 67.50 81 ARG A CA 1
ATOM 611 C C . ARG A 1 81 ? 10.972 -6.720 -4.732 1.00 67.50 81 ARG A C 1
ATOM 613 O O . ARG A 1 81 ? 11.575 -5.673 -4.519 1.00 67.50 81 ARG A O 1
ATOM 620 N N . TRP A 1 82 ? 9.647 -6.825 -4.629 1.00 71.00 82 TRP A N 1
ATOM 621 C CA . TRP A 1 82 ? 8.770 -5.698 -4.286 1.00 71.00 82 TRP A CA 1
ATOM 622 C C . TRP A 1 82 ? 7.445 -6.200 -3.696 1.00 71.00 82 TRP A C 1
ATOM 624 O O . TRP A 1 82 ? 6.730 -6.966 -4.342 1.00 71.00 82 TRP A O 1
ATOM 634 N N . ASP A 1 83 ? 7.109 -5.762 -2.481 1.00 83.00 83 ASP A N 1
ATOM 635 C CA . ASP A 1 83 ? 5.815 -6.028 -1.835 1.00 83.00 83 ASP A CA 1
ATOM 636 C C . ASP A 1 83 ? 4.969 -4.756 -1.930 1.0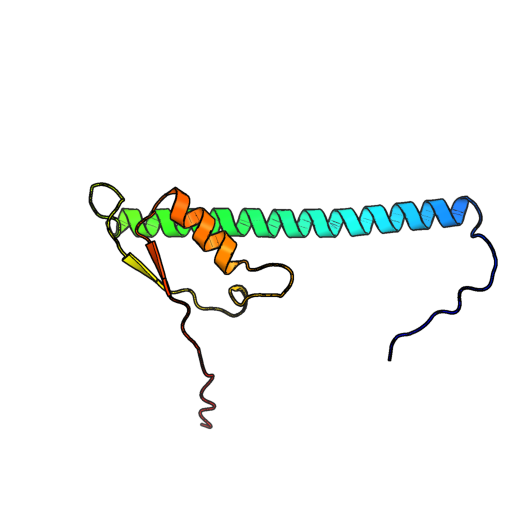0 83.00 83 ASP A C 1
ATOM 638 O O . ASP A 1 83 ? 5.048 -3.865 -1.081 1.00 83.00 83 ASP A O 1
ATOM 642 N N . ILE A 1 84 ? 4.173 -4.658 -2.997 1.00 84.00 84 ILE A N 1
ATOM 643 C CA . ILE A 1 84 ? 3.294 -3.504 -3.217 1.00 84.00 84 ILE A CA 1
ATOM 644 C C . ILE A 1 84 ? 2.284 -3.349 -2.077 1.00 84.00 84 ILE A C 1
ATOM 646 O O . ILE A 1 84 ? 1.975 -2.231 -1.676 1.00 84.00 84 ILE A O 1
ATOM 650 N N . GLY A 1 85 ? 1.812 -4.457 -1.498 1.00 87.06 85 GLY A N 1
ATOM 651 C CA . GLY A 1 85 ? 0.886 -4.409 -0.378 1.00 87.06 85 GLY A CA 1
ATOM 652 C C . GLY A 1 85 ? 1.526 -3.746 0.842 1.00 87.06 85 GLY A C 1
ATOM 653 O O . GLY A 1 85 ? 0.849 -3.021 1.563 1.00 87.06 85 GLY A O 1
ATOM 654 N N . LYS A 1 86 ? 2.826 -3.954 1.077 1.00 88.81 86 LYS A N 1
ATOM 655 C CA . LYS A 1 86 ? 3.557 -3.277 2.156 1.00 88.81 86 LYS A CA 1
ATOM 656 C C . LYS A 1 86 ? 3.659 -1.774 1.893 1.00 88.81 86 LYS A C 1
ATOM 658 O O . LYS A 1 86 ? 3.464 -0.995 2.823 1.00 88.81 86 LYS A O 1
ATOM 663 N N . GLU A 1 87 ? 3.917 -1.375 0.650 1.00 90.50 87 GLU A N 1
ATOM 664 C CA . GLU A 1 87 ? 4.021 0.041 0.277 1.00 90.50 87 GLU A CA 1
ATOM 665 C C . GLU A 1 87 ? 2.675 0.769 0.420 1.00 90.50 87 GLU A C 1
ATOM 667 O O . GLU A 1 87 ? 2.607 1.840 1.023 1.00 90.50 87 GLU A O 1
ATOM 672 N N . VAL A 1 88 ? 1.581 0.145 -0.033 1.00 91.12 88 VAL A N 1
ATOM 673 C CA . VAL A 1 88 ? 0.212 0.665 0.139 1.00 91.12 88 VAL A CA 1
ATOM 674 C C . VAL A 1 88 ? -0.106 0.880 1.618 1.00 91.12 88 VAL A C 1
ATOM 676 O O . VAL A 1 88 ? -0.536 1.968 2.005 1.00 91.12 88 VAL A O 1
ATOM 679 N N . ILE A 1 89 ? 0.155 -0.121 2.464 1.00 92.94 89 ILE A N 1
ATOM 680 C CA . ILE A 1 89 ? -0.079 -0.003 3.909 1.00 92.94 89 ILE A CA 1
ATOM 681 C C . ILE A 1 89 ? 0.807 1.074 4.536 1.00 92.94 89 ILE A C 1
ATOM 683 O O . ILE A 1 89 ? 0.312 1.850 5.350 1.00 92.94 89 ILE A O 1
ATOM 687 N N . SER A 1 90 ? 2.070 1.195 4.120 1.00 93.88 90 SER A N 1
ATOM 688 C CA . SER A 1 90 ? 2.950 2.267 4.596 1.00 93.88 90 SER A CA 1
ATOM 689 C C . SER A 1 90 ? 2.391 3.657 4.271 1.00 93.88 90 SER A C 1
ATOM 691 O O . SER A 1 90 ? 2.370 4.529 5.140 1.00 93.88 90 SER A O 1
ATOM 693 N N . CYS A 1 91 ? 1.879 3.870 3.056 1.00 94.25 91 CYS A N 1
ATOM 694 C CA . CYS A 1 91 ? 1.228 5.126 2.679 1.00 94.25 91 CYS A CA 1
ATOM 695 C C . CYS A 1 91 ? -0.051 5.403 3.483 1.00 94.25 91 CYS A C 1
ATOM 697 O O . CYS A 1 91 ? -0.287 6.545 3.887 1.00 94.25 91 CYS A O 1
ATOM 699 N N . ILE A 1 92 ? -0.857 4.376 3.751 1.00 94.12 92 ILE A N 1
ATOM 700 C CA . ILE A 1 92 ? -2.085 4.508 4.545 1.00 94.12 92 ILE A CA 1
ATOM 701 C C . ILE A 1 92 ? -1.761 4.842 6.008 1.00 94.12 92 ILE A C 1
ATOM 703 O O . ILE A 1 92 ? -2.348 5.774 6.559 1.00 94.12 92 ILE A O 1
ATOM 707 N N . HIS A 1 93 ? -0.793 4.154 6.623 1.00 94.88 93 HIS A N 1
ATOM 708 C CA . HIS A 1 93 ? -0.401 4.368 8.024 1.00 94.88 93 HIS A CA 1
ATOM 709 C C . HIS A 1 93 ? 0.118 5.778 8.310 1.00 94.88 93 HIS A C 1
ATOM 711 O O . HIS A 1 93 ? -0.028 6.244 9.435 1.00 94.88 93 HIS A O 1
ATOM 717 N N . LYS A 1 94 ? 0.643 6.493 7.305 1.00 93.56 94 LYS A N 1
ATOM 718 C CA . LYS A 1 94 ? 1.008 7.917 7.444 1.00 93.56 94 LYS A CA 1
ATOM 719 C C . LYS A 1 94 ? -0.186 8.807 7.801 1.00 93.56 94 LYS A C 1
ATOM 721 O O . LYS A 1 94 ? 0.005 9.833 8.439 1.00 93.56 94 LYS A O 1
ATOM 726 N N . ASN A 1 95 ? -1.392 8.444 7.358 1.00 91.75 95 ASN A N 1
ATOM 727 C CA . ASN A 1 95 ? -2.618 9.2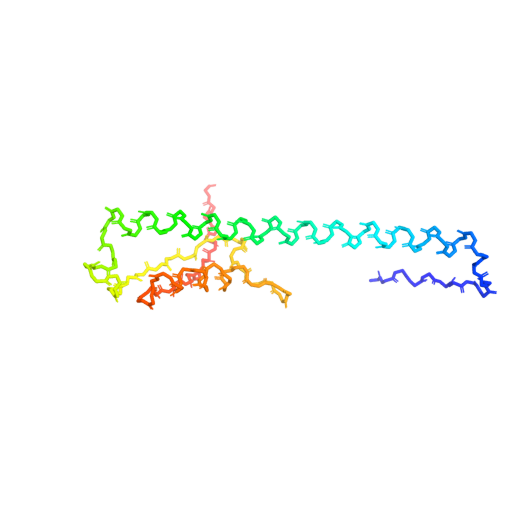00 7.631 1.00 91.75 95 ASN A CA 1
ATOM 728 C C . ASN A 1 95 ? -3.484 8.536 8.712 1.00 91.75 95 ASN A C 1
ATOM 730 O O . ASN A 1 95 ? -4.231 9.231 9.388 1.00 91.75 95 ASN A O 1
ATOM 734 N N . PHE A 1 96 ? -3.407 7.209 8.847 1.00 94.38 96 PHE A N 1
ATOM 735 C CA . PHE A 1 96 ? -4.281 6.420 9.713 1.00 94.38 96 PHE A CA 1
ATOM 736 C C . PHE A 1 96 ? -3.477 5.363 10.476 1.00 94.38 96 PHE A C 1
ATOM 738 O O . PHE A 1 96 ? -3.450 4.197 10.067 1.00 94.38 96 PHE A O 1
ATOM 745 N N . PRO A 1 97 ? -2.813 5.724 11.585 1.00 93.12 97 PRO A N 1
ATOM 746 C CA . PRO A 1 97 ? -1.997 4.779 12.350 1.00 93.12 97 PRO A CA 1
ATOM 747 C C . PRO A 1 97 ? -2.824 3.621 12.937 1.00 93.12 97 PRO A C 1
ATOM 749 O O . PRO A 1 97 ? -2.296 2.531 13.145 1.00 93.12 97 PRO A O 1
ATOM 752 N N . GLY A 1 98 ? -4.132 3.821 13.149 1.00 93.69 98 GLY A N 1
ATOM 753 C CA . GLY A 1 98 ? -5.063 2.799 13.640 1.00 93.69 98 GLY A CA 1
ATOM 754 C C . GLY A 1 98 ? -5.488 1.739 12.611 1.00 93.69 98 GLY A C 1
ATOM 755 O O . GLY A 1 98 ? -6.156 0.767 12.987 1.00 93.69 98 GLY A O 1
ATOM 756 N N . ALA A 1 99 ? -5.119 1.892 11.332 1.00 95.50 99 ALA A N 1
ATOM 757 C CA . ALA A 1 99 ? -5.494 0.964 10.267 1.00 95.50 99 ALA A CA 1
ATOM 758 C C . ALA A 1 99 ? -4.876 -0.431 10.471 1.00 95.50 99 ALA A C 1
ATOM 760 O O . ALA A 1 99 ? -3.664 -0.579 10.653 1.00 95.50 99 ALA A O 1
ATOM 761 N N . ARG A 1 100 ? -5.701 -1.478 10.390 1.00 95.31 100 ARG A N 1
ATOM 762 C CA . ARG A 1 100 ? -5.288 -2.874 10.589 1.00 95.31 100 ARG A CA 1
ATOM 763 C C . ARG A 1 100 ? -5.358 -3.659 9.277 1.00 95.31 100 ARG A C 1
ATOM 765 O O . ARG A 1 100 ? -6.457 -4.033 8.866 1.00 95.31 100 ARG A O 1
ATOM 772 N N . PRO A 1 101 ? -4.222 -3.927 8.610 1.00 92.50 101 PRO A N 1
ATOM 773 C CA . PRO A 1 101 ? -4.214 -4.714 7.385 1.00 92.50 101 PRO A CA 1
ATOM 774 C C . PRO A 1 101 ? -4.605 -6.170 7.649 1.00 92.50 101 PRO A C 1
ATOM 776 O O . PRO A 1 101 ? -4.043 -6.828 8.522 1.00 92.50 101 PRO A O 1
ATOM 779 N N . ILE A 1 102 ? -5.518 -6.691 6.838 1.00 91.31 102 ILE A N 1
ATOM 780 C CA . ILE A 1 102 ? -5.914 -8.097 6.804 1.00 91.31 102 ILE A CA 1
ATOM 781 C C . ILE A 1 102 ? -5.599 -8.614 5.401 1.00 91.31 102 ILE A C 1
ATOM 783 O O . ILE A 1 102 ? -6.092 -8.070 4.414 1.00 91.31 102 ILE A O 1
ATOM 787 N N . ARG A 1 103 ? -4.767 -9.657 5.309 1.00 86.06 103 ARG A N 1
ATOM 788 C CA . ARG A 1 103 ? -4.473 -10.385 4.064 1.00 86.06 103 ARG A CA 1
ATOM 789 C C . ARG A 1 103 ? -5.142 -11.760 4.137 1.00 86.06 103 ARG A C 1
ATOM 791 O O . ARG A 1 103 ? -4.585 -12.655 4.775 1.00 86.06 103 ARG A O 1
ATOM 798 N N . PRO A 1 104 ? -6.338 -11.940 3.555 1.00 82.75 104 PRO A N 1
ATOM 799 C CA . PRO A 1 104 ? -7.003 -13.235 3.542 1.00 82.75 104 PRO A CA 1
ATOM 800 C C . PRO A 1 104 ? -6.214 -14.236 2.696 1.00 82.75 104 PRO A C 1
ATOM 802 O O . PRO A 1 104 ? -5.694 -13.890 1.635 1.00 82.75 104 PRO A O 1
ATOM 805 N N . LYS A 1 105 ? -6.168 -15.499 3.128 1.00 78.94 105 LYS A N 1
ATOM 806 C CA . LYS A 1 105 ? -5.694 -16.596 2.281 1.00 78.94 105 LYS A CA 1
ATOM 807 C C . LYS A 1 105 ? -6.858 -17.053 1.405 1.00 78.94 105 LYS A C 1
ATOM 809 O O . LYS A 1 105 ? -7.770 -17.707 1.902 1.00 78.94 105 LYS A O 1
ATOM 814 N N . VAL A 1 106 ? -6.842 -16.691 0.126 1.00 70.19 106 VAL A N 1
ATOM 815 C CA . VAL A 1 106 ? -7.876 -17.120 -0.823 1.00 70.19 106 VAL A CA 1
ATOM 816 C C . VAL A 1 106 ? -7.464 -18.468 -1.411 1.00 70.19 106 VAL A C 1
ATOM 818 O O . VAL A 1 106 ? -6.464 -18.564 -2.117 1.00 70.19 106 VAL A O 1
ATOM 821 N N . SER A 1 107 ? -8.210 -19.527 -1.107 1.00 69.62 107 SER A N 1
ATOM 822 C CA . SER A 1 107 ? -8.149 -20.777 -1.866 1.00 69.62 107 SER A CA 1
ATOM 823 C C . SER A 1 107 ? -9.162 -20.691 -3.000 1.00 69.62 107 SER A C 1
ATOM 825 O O . SER A 1 107 ? -10.350 -20.514 -2.735 1.00 69.62 107 SER A O 1
ATOM 827 N N . ILE A 1 108 ? -8.715 -20.815 -4.251 1.00 69.81 108 ILE A N 1
ATOM 828 C CA . ILE A 1 108 ? -9.639 -20.993 -5.373 1.00 69.81 108 ILE A CA 1
ATOM 829 C C . ILE A 1 108 ? -10.309 -22.350 -5.160 1.00 69.81 108 ILE A C 1
ATOM 831 O O . ILE A 1 108 ? -9.660 -23.389 -5.269 1.00 69.81 108 ILE A O 1
ATOM 835 N N . VAL A 1 109 ? -11.588 -22.341 -4.797 1.00 66.62 109 VAL A N 1
ATOM 836 C CA . VAL A 1 109 ? -12.391 -23.562 -4.750 1.00 66.62 109 VAL A CA 1
ATOM 837 C C . VAL A 1 109 ? -12.759 -23.870 -6.195 1.00 66.62 109 VAL A C 1
ATOM 839 O O . VAL A 1 109 ? -13.520 -23.122 -6.809 1.00 66.62 109 VAL A O 1
ATOM 842 N N . HIS A 1 110 ? -12.162 -24.914 -6.771 1.00 54.97 110 HIS A N 1
ATOM 843 C CA . HIS A 1 110 ? -12.588 -25.420 -8.073 1.00 54.97 110 HIS A CA 1
ATOM 844 C C . HIS A 1 110 ? -13.995 -25.987 -7.872 1.00 54.97 110 HIS A C 1
ATOM 846 O O . HIS A 1 110 ? -14.161 -27.064 -7.307 1.00 54.97 110 HIS A O 1
ATOM 852 N N . THR A 1 111 ? -15.008 -25.198 -8.216 1.00 53.56 111 THR A N 1
ATOM 853 C CA . THR A 1 111 ? -16.386 -25.681 -8.259 1.00 53.56 111 THR A CA 1
ATOM 854 C C . THR A 1 111 ? -16.608 -26.083 -9.704 1.00 53.56 111 THR A C 1
ATOM 856 O O . THR A 1 111 ? -16.744 -25.218 -10.567 1.00 53.56 111 THR A O 1
ATOM 859 N N . GLU A 1 112 ? -16.514 -27.381 -9.978 1.00 57.00 112 GLU A N 1
ATOM 860 C CA . GLU A 1 112 ? -16.969 -27.939 -11.247 1.00 57.00 112 GLU A CA 1
ATOM 861 C C . GLU A 1 112 ? -18.491 -27.737 -11.301 1.00 57.00 112 GLU A C 1
ATOM 863 O O . GLU A 1 112 ? -19.209 -28.212 -10.419 1.00 57.00 112 GLU A O 1
ATOM 868 N N . PHE A 1 113 ? -18.953 -26.946 -12.271 1.00 56.81 113 PHE A N 1
ATOM 869 C CA . PHE A 1 113 ? -20.361 -26.834 -12.651 1.00 56.81 113 PHE A CA 1
ATOM 870 C C . PHE A 1 113 ? -20.584 -27.609 -13.945 1.00 56.81 113 PHE A C 1
ATOM 872 O O . PHE A 1 113 ? -19.704 -27.508 -14.832 1.00 56.81 113 PHE A O 1
#

pLDDT: mean 82.55, std 14.86, range [35.97, 96.5]

Radius of gyration: 22.67 Å; chains: 1; bounding box: 58×40×48 Å